Protein AF-A0A6A5APB6-F1 (afdb_monomer)

Solvent-accessible surface area (backbone atoms only — not comparable to full-atom values): 7890 Å² total; per-residue (Å²): 141,83,91,67,87,87,77,88,52,68,74,60,50,56,53,47,64,52,61,77,44,39,96,76,46,96,60,64,80,62,58,45,71,46,80,94,46,39,70,61,41,51,62,50,39,51,52,45,40,62,30,44,61,44,12,52,51,49,19,40,66,40,90,45,70,69,55,20,53,55,27,42,54,47,25,52,55,46,51,54,49,50,31,61,65,26,61,97,41,93,30,91,56,76,93,45,78,36,52,49,46,56,62,48,44,67,44,59,79,39,28,65,89,38,37,24,68,76,24,61,46,63,92,64,46,49,90,78,72,27,72,52,58,57,73,102

Sequence (136 aa):
KTHTIVNNESSEIIRMLNAQFNALATHPTLDLAPAALLSDIDAINEWIYHDINNGVYKAGFATKQDAYEKNVVALFAALDRVEAHLDGRVWLVQDQLTEADIRLFTTIVRFDPVYHGHFKCNLKTISSDYPNVRTK

InterPro domains:
  IPR010987 Glutathione S-transferase, C-terminal-like [PS50405] (34-136)
  IPR016639 Glutathione S-transferase Omega/GSH [PTHR32419] (1-133)
  IPR036282 Glutathione S-transferase, C-terminal domain superfamily [SSF47616] (27-134)
  IPR047047 Glutathione S-transferases Omega-like, C-terminal [cd03190] (34-132)

Mean predicted aligned error: 2.65 Å

Secondary structure (DSSP, 8-state):
---------HHHHHHHHHHTTGGG-S-TT--SS-GGGHHHHHHHHHHIIIIIITHHHHHHT--SHHHHHHHHHHHHHHHHHHHHHTTT-SSSSTTS--HHHHHHHHHHHHIIIIIHHHT---SS-HHHH-HHHHT-

Radius of gyration: 16.74 Å; Cα contacts (8 Å, |Δi|>4): 141; chains: 1; bounding box: 40×39×41 Å

pLDDT: mean 97.21, std 4.19, range [60.47, 98.81]

Organism: Aphanomyces astaci (NCBI:txid112090)

Nearest PDB structures (foldseek):
  6gcb-assembly1_B  TM=9.849E-01  e=3.868E-12  Trametes versicolor
  6gcc-assembly1_B  TM=9.845E-01  e=6.535E-12  Trametes versicolor
  3ppu-assembly1_A  TM=9.849E-01  e=1.435E-11  Phanerodontia chrysosporium
  3ppu-assembly1_B  TM=9.872E-01  e=1.594E-11  Phanerodontia chrysosporium
  4uss-assembly1_A-2  TM=9.930E-01  e=2.991E-11  Populus trichocarpa

Structure (mmCIF, N/CA/C/O backbone):
data_AF-A0A6A5APB6-F1
#
_entry.id   AF-A0A6A5APB6-F1
#
loop_
_atom_site.group_PDB
_atom_site.id
_atom_site.type_symbol
_atom_site.label_atom_id
_atom_site.label_alt_id
_atom_site.label_comp_id
_atom_site.label_asym_id
_atom_site.label_entity_id
_atom_site.label_seq_id
_atom_site.pdbx_PDB_ins_code
_atom_site.Cartn_x
_atom_site.Cartn_y
_atom_site.Cartn_z
_atom_site.occupancy
_atom_site.B_iso_or_equiv
_atom_site.auth_seq_id
_atom_site.auth_comp_id
_atom_site.auth_asym_id
_atom_site.auth_atom_id
_atom_site.pdbx_PDB_model_num
ATOM 1 N N . LYS A 1 1 ? 18.684 18.492 -20.986 1.00 80.94 1 LYS A N 1
ATOM 2 C CA . LYS A 1 1 ? 18.395 18.512 -22.446 1.00 80.94 1 LYS A CA 1
ATOM 3 C C . LYS A 1 1 ? 17.052 19.161 -22.815 1.00 80.94 1 LYS A C 1
ATOM 5 O O . LYS A 1 1 ? 17.064 19.881 -23.792 1.00 80.94 1 LYS A O 1
ATOM 10 N N . THR A 1 2 ? 15.945 19.026 -22.079 1.00 96.56 2 THR A N 1
ATOM 11 C CA . THR A 1 2 ? 14.749 19.901 -22.259 1.00 96.56 2 THR A CA 1
ATOM 12 C C . THR A 1 2 ? 14.319 20.623 -20.979 1.00 96.56 2 THR A C 1
ATOM 14 O O . THR A 1 2 ? 13.559 21.575 -21.055 1.00 96.56 2 THR A O 1
ATOM 17 N N . HIS A 1 3 ? 14.842 20.214 -19.813 1.00 95.31 3 HIS A N 1
ATOM 18 C CA . HIS A 1 3 ? 14.505 20.782 -18.495 1.00 95.31 3 HIS A CA 1
ATOM 19 C C . HIS A 1 3 ? 13.003 20.739 -18.169 1.00 95.31 3 HIS A C 1
ATOM 21 O O . HIS A 1 3 ? 12.487 21.590 -17.454 1.00 95.31 3 HIS A O 1
ATOM 27 N N . THR A 1 4 ? 12.311 19.724 -18.680 1.00 97.94 4 THR A N 1
ATOM 28 C CA . THR A 1 4 ? 10.883 19.495 -18.459 1.00 97.94 4 THR A CA 1
ATOM 29 C C . THR A 1 4 ? 10.662 18.286 -17.558 1.00 97.94 4 THR A C 1
ATOM 31 O O . THR A 1 4 ? 11.443 17.332 -17.587 1.00 97.94 4 THR A O 1
ATOM 34 N N . ILE A 1 5 ? 9.572 18.308 -16.791 1.00 97.69 5 ILE A N 1
ATOM 35 C CA . ILE A 1 5 ? 9.078 17.131 -16.070 1.00 97.69 5 ILE A CA 1
ATOM 36 C C . ILE A 1 5 ? 8.542 16.149 -17.114 1.00 97.69 5 ILE A C 1
ATOM 38 O O . ILE A 1 5 ? 7.699 16.516 -17.927 1.00 97.69 5 ILE A O 1
ATOM 42 N N . VAL A 1 6 ? 9.068 14.924 -17.116 1.00 97.44 6 VAL A N 1
ATOM 43 C CA . VAL A 1 6 ? 8.591 13.849 -18.003 1.00 97.44 6 VAL A CA 1
ATOM 44 C C . VAL A 1 6 ? 7.391 13.147 -17.378 1.00 97.44 6 VAL A C 1
ATOM 46 O O . VAL A 1 6 ? 6.401 12.905 -18.055 1.00 97.44 6 VAL A O 1
ATOM 49 N N . ASN A 1 7 ? 7.486 12.834 -16.085 1.00 98.00 7 ASN A N 1
ATOM 50 C CA . ASN A 1 7 ? 6.448 12.159 -15.323 1.00 98.00 7 ASN A CA 1
ATOM 51 C C . ASN A 1 7 ? 6.593 12.531 -13.835 1.00 98.00 7 ASN A C 1
ATOM 53 O O . ASN A 1 7 ? 7.716 12.712 -13.356 1.00 98.00 7 ASN A O 1
ATOM 57 N N . ASN A 1 8 ? 5.479 12.684 -13.125 1.00 97.94 8 ASN A N 1
ATOM 58 C CA . ASN A 1 8 ? 5.419 12.924 -11.679 1.00 97.94 8 ASN A CA 1
ATOM 59 C C . ASN A 1 8 ? 4.421 11.995 -10.961 1.00 97.94 8 ASN A C 1
ATOM 61 O O . ASN A 1 8 ? 4.141 12.205 -9.782 1.00 97.94 8 ASN A O 1
ATOM 65 N N . GLU A 1 9 ? 3.909 10.980 -11.654 1.00 98.12 9 GLU A N 1
ATOM 66 C CA . GLU A 1 9 ? 3.033 9.949 -11.119 1.00 98.12 9 GLU A CA 1
ATOM 67 C C . GLU A 1 9 ? 3.870 8.744 -10.679 1.00 98.12 9 GLU A C 1
ATOM 69 O O . GLU A 1 9 ? 4.455 8.011 -11.478 1.00 98.12 9 GLU A O 1
ATOM 74 N N . SER A 1 10 ? 3.945 8.544 -9.365 1.00 97.81 10 SER A N 1
ATOM 75 C CA . SER A 1 10 ? 4.774 7.505 -8.751 1.00 97.81 10 SER A CA 1
ATOM 76 C C . SER A 1 10 ? 4.499 6.095 -9.287 1.00 97.81 10 SER A C 1
ATOM 78 O O . SER A 1 10 ? 5.446 5.336 -9.487 1.00 97.81 10 SER A O 1
ATOM 80 N N . SER A 1 11 ? 3.234 5.757 -9.558 1.00 97.06 11 SER A N 1
ATOM 81 C CA . SER A 1 11 ? 2.829 4.429 -10.035 1.00 97.06 11 SER A CA 1
ATOM 82 C C . SER A 1 11 ? 3.300 4.141 -11.464 1.00 97.06 11 SER A C 1
ATOM 84 O O . SER A 1 11 ? 3.736 3.032 -11.767 1.00 97.06 11 SER A O 1
ATOM 86 N N . GLU A 1 12 ? 3.309 5.152 -12.329 1.00 98.00 12 GLU A N 1
ATOM 87 C CA . GLU A 1 12 ? 3.849 5.045 -13.685 1.00 98.00 12 GLU A CA 1
ATOM 88 C C . GLU A 1 12 ? 5.381 4.998 -13.666 1.00 98.00 12 GLU A C 1
ATOM 90 O O . GLU A 1 12 ? 5.994 4.185 -14.362 1.00 98.00 12 GLU A O 1
ATOM 95 N N . ILE A 1 13 ? 6.015 5.818 -12.820 1.00 98.56 13 ILE A N 1
ATOM 96 C CA . ILE A 1 13 ? 7.477 5.881 -12.704 1.00 98.56 13 ILE A CA 1
ATOM 97 C C . ILE A 1 13 ? 8.060 4.524 -12.290 1.00 98.56 13 ILE A C 1
ATOM 99 O O . ILE A 1 13 ? 9.027 4.074 -12.908 1.00 98.56 13 ILE A O 1
ATOM 103 N N . ILE A 1 14 ? 7.488 3.841 -11.290 1.00 97.75 14 ILE A N 1
ATOM 104 C CA . ILE A 1 14 ? 8.009 2.529 -10.861 1.00 97.75 14 ILE A CA 1
ATOM 105 C C . ILE A 1 14 ? 7.874 1.467 -11.963 1.00 97.75 14 ILE A C 1
ATOM 107 O O . ILE A 1 14 ? 8.788 0.664 -12.142 1.00 97.75 14 ILE A O 1
ATOM 111 N N . ARG A 1 15 ? 6.808 1.517 -12.775 1.00 97.81 15 ARG A N 1
ATOM 112 C CA . ARG A 1 15 ? 6.610 0.624 -13.930 1.00 97.81 15 ARG A CA 1
ATOM 113 C C . ARG A 1 15 ? 7.603 0.912 -15.055 1.00 97.81 15 ARG A C 1
ATOM 115 O O . ARG A 1 15 ? 8.135 -0.018 -15.662 1.00 97.81 15 ARG A O 1
ATOM 122 N N . MET A 1 16 ? 7.901 2.187 -15.313 1.00 97.94 16 MET A N 1
ATOM 123 C CA . MET A 1 16 ? 8.944 2.579 -16.267 1.00 97.94 16 MET A CA 1
ATOM 124 C C . MET A 1 16 ? 10.319 2.067 -15.826 1.00 97.94 16 MET A C 1
ATOM 126 O O . MET A 1 16 ? 11.046 1.496 -16.639 1.00 97.94 16 MET A O 1
ATOM 130 N N . LEU A 1 17 ? 10.663 2.234 -14.546 1.00 97.19 17 LEU A N 1
ATOM 131 C CA . LEU A 1 17 ? 11.931 1.758 -13.987 1.00 97.19 17 LEU A CA 1
ATOM 132 C C . LEU A 1 17 ? 12.049 0.229 -14.024 1.00 97.19 17 LEU A C 1
ATOM 134 O O . LEU A 1 17 ? 13.135 -0.271 -14.299 1.00 97.19 17 LEU A O 1
ATOM 138 N N . ASN A 1 18 ? 10.946 -0.494 -13.809 1.00 97.00 18 ASN A N 1
ATOM 139 C CA . ASN A 1 18 ? 10.913 -1.958 -13.817 1.00 97.00 18 ASN A CA 1
ATOM 140 C C . ASN A 1 18 ? 11.230 -2.584 -15.188 1.00 97.00 18 ASN A C 1
ATOM 142 O O . ASN A 1 18 ? 11.800 -3.665 -15.245 1.00 97.00 18 ASN A O 1
ATOM 146 N N . ALA A 1 19 ? 10.840 -1.936 -16.294 1.00 95.62 19 ALA A N 1
ATOM 147 C CA . ALA A 1 19 ? 10.880 -2.574 -17.616 1.00 95.62 19 ALA A CA 1
ATOM 148 C C . ALA A 1 19 ? 11.744 -1.849 -18.659 1.00 95.62 19 ALA A C 1
ATOM 150 O O . ALA A 1 19 ? 12.332 -2.488 -19.530 1.00 95.62 19 ALA A O 1
ATOM 151 N N . GLN A 1 20 ? 11.819 -0.515 -18.620 1.00 97.19 20 GLN A N 1
ATOM 152 C CA . GLN A 1 20 ? 12.340 0.265 -19.754 1.00 97.19 20 GLN A CA 1
ATOM 153 C C . GLN A 1 20 ? 13.870 0.400 -19.760 1.00 97.19 20 GLN A C 1
ATOM 155 O O . GLN A 1 20 ? 14.445 0.841 -20.753 1.00 97.19 20 GLN A O 1
ATOM 160 N N . PHE A 1 21 ? 14.542 0.009 -18.673 1.00 96.75 21 PHE A N 1
ATOM 161 C CA . PHE A 1 21 ? 15.986 0.195 -18.493 1.00 96.75 21 PHE A CA 1
ATOM 162 C C . PHE A 1 21 ? 16.759 -1.117 -18.290 1.00 96.75 21 PHE A C 1
ATOM 164 O O . PHE A 1 21 ? 17.939 -1.077 -17.945 1.00 96.75 21 PHE A O 1
ATOM 171 N N . ASN A 1 22 ? 16.149 -2.279 -18.558 1.00 96.75 22 ASN A N 1
ATOM 172 C CA . ASN A 1 22 ? 16.762 -3.590 -18.291 1.00 96.75 22 ASN A CA 1
ATOM 173 C C . ASN A 1 22 ? 18.102 -3.790 -19.015 1.00 96.75 22 ASN A C 1
ATOM 175 O O . ASN A 1 22 ? 19.025 -4.364 -18.451 1.00 96.75 22 ASN A O 1
ATOM 179 N N . ALA A 1 23 ? 18.277 -3.231 -20.216 1.00 97.44 23 ALA A N 1
ATOM 180 C CA . ALA A 1 23 ? 19.554 -3.291 -20.938 1.00 97.44 23 ALA A CA 1
ATOM 181 C C . ALA A 1 23 ? 20.728 -2.593 -20.212 1.00 97.44 23 ALA A C 1
ATOM 183 O O . ALA A 1 23 ? 21.882 -2.816 -20.566 1.00 97.44 23 ALA A O 1
ATOM 184 N N . LEU A 1 24 ? 20.439 -1.737 -19.226 1.00 97.31 24 LEU A N 1
ATOM 185 C CA . LEU A 1 24 ? 21.418 -0.963 -18.456 1.00 97.31 24 LEU A CA 1
ATOM 186 C C . LEU A 1 24 ? 21.481 -1.376 -16.976 1.00 97.31 24 LEU A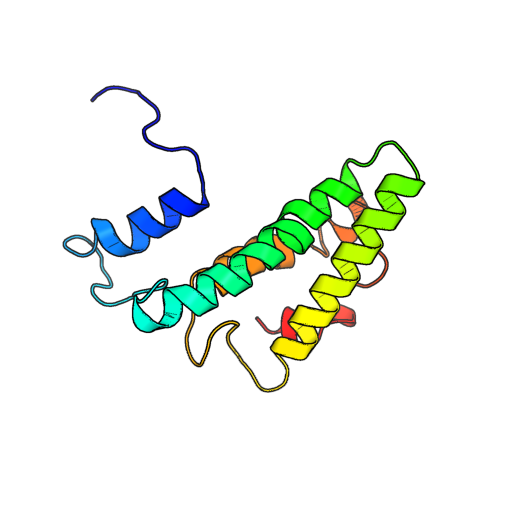 C 1
ATOM 188 O O . LEU A 1 24 ? 22.326 -0.870 -16.240 1.00 97.31 24 LEU A O 1
ATOM 192 N N . ALA A 1 25 ? 20.574 -2.240 -16.517 1.00 96.38 25 ALA A N 1
ATOM 193 C CA . ALA A 1 25 ? 20.430 -2.573 -15.107 1.00 96.38 25 ALA A CA 1
ATOM 194 C C . ALA A 1 25 ? 21.484 -3.591 -14.641 1.00 96.38 25 ALA A C 1
ATOM 196 O O . ALA A 1 25 ? 21.877 -4.484 -15.386 1.00 96.38 25 ALA A O 1
ATOM 197 N N . THR A 1 26 ? 21.881 -3.517 -13.365 1.00 96.94 26 THR A N 1
ATOM 198 C CA . THR A 1 26 ? 22.713 -4.550 -12.712 1.00 96.94 26 THR A CA 1
ATOM 199 C C . THR A 1 26 ? 21.951 -5.864 -12.521 1.00 96.94 26 THR A C 1
ATOM 201 O O . THR A 1 26 ? 22.560 -6.931 -12.481 1.00 96.94 26 THR A O 1
ATOM 204 N N . HIS A 1 27 ? 20.614 -5.802 -12.448 1.00 95.94 27 HIS A N 1
ATOM 205 C CA . HIS A 1 27 ? 19.746 -6.973 -12.311 1.00 95.94 27 HIS A CA 1
ATOM 206 C C . HIS A 1 27 ? 18.735 -7.109 -13.470 1.00 95.94 27 HIS A C 1
ATOM 208 O O . HIS A 1 27 ? 17.554 -6.843 -13.266 1.00 95.94 27 HIS A O 1
ATOM 214 N N . PRO A 1 28 ? 19.183 -7.595 -14.653 1.00 95.12 28 PRO A N 1
ATOM 215 C CA . PRO A 1 28 ? 18.421 -7.929 -15.853 1.00 95.12 28 PRO A CA 1
ATOM 216 C C . PRO A 1 28 ? 16.965 -8.310 -15.748 1.00 95.12 28 PRO A C 1
ATOM 218 O O . PRO A 1 28 ? 16.099 -7.959 -16.543 1.00 95.12 28 PRO A O 1
ATOM 221 N N . THR A 1 29 ? 16.837 -9.254 -14.831 1.00 95.50 29 THR A N 1
ATOM 222 C CA . THR A 1 29 ? 15.819 -10.284 -14.772 1.00 95.50 29 THR A CA 1
ATOM 223 C C . THR A 1 29 ? 14.920 -10.086 -13.565 1.00 95.50 29 THR A C 1
ATOM 225 O O . THR A 1 29 ? 14.031 -10.902 -13.348 1.00 95.50 29 THR A O 1
ATOM 228 N N . LEU A 1 30 ? 15.183 -9.062 -12.744 1.00 96.38 30 LEU A N 1
ATOM 229 C CA . LEU A 1 30 ? 14.275 -8.674 -11.680 1.00 96.38 30 LEU A CA 1
ATOM 230 C C . LEU A 1 30 ? 13.053 -8.029 -12.329 1.00 96.38 30 LEU A C 1
ATOM 232 O O . LEU A 1 30 ? 13.181 -7.014 -13.006 1.00 96.38 30 LEU A O 1
ATOM 236 N N . ASP A 1 31 ? 11.888 -8.622 -12.102 1.00 97.38 31 ASP A N 1
ATOM 237 C CA . ASP A 1 31 ? 10.614 -8.105 -12.578 1.00 97.38 31 ASP A CA 1
ATOM 238 C C . ASP A 1 31 ? 9.631 -8.064 -11.407 1.00 97.38 31 ASP A C 1
ATOM 240 O O . ASP A 1 31 ? 9.196 -9.094 -10.896 1.00 97.38 31 ASP A O 1
ATOM 244 N N . LEU A 1 32 ? 9.319 -6.853 -10.958 1.00 98.12 32 LEU A N 1
ATOM 245 C CA . LEU A 1 32 ? 8.410 -6.570 -9.848 1.00 98.12 32 LEU A CA 1
ATOM 246 C C . LEU A 1 32 ? 6.951 -6.451 -10.314 1.00 98.12 32 LEU A C 1
ATOM 248 O O . LEU A 1 32 ? 6.056 -6.282 -9.484 1.00 98.12 32 LEU A O 1
ATOM 252 N N . ALA A 1 33 ? 6.708 -6.517 -11.624 1.00 97.94 33 ALA A N 1
ATOM 253 C CA . ALA A 1 33 ? 5.389 -6.423 -12.232 1.00 97.94 33 ALA A CA 1
ATOM 254 C C . ALA A 1 33 ? 5.247 -7.398 -13.425 1.00 97.94 33 ALA A C 1
ATOM 256 O O . ALA A 1 33 ? 4.909 -6.972 -14.536 1.00 97.94 33 ALA A O 1
ATOM 257 N N . PRO A 1 34 ? 5.487 -8.710 -13.220 1.00 97.50 34 PRO A N 1
ATOM 258 C CA . PRO A 1 34 ? 5.476 -9.677 -14.307 1.00 97.50 34 PRO A CA 1
ATOM 259 C C . PRO A 1 34 ? 4.071 -9.854 -14.869 1.00 97.50 34 PRO A C 1
ATOM 261 O O . PRO A 1 34 ? 3.093 -9.937 -14.124 1.00 97.50 34 PRO A O 1
ATOM 264 N N . ALA A 1 35 ? 3.978 -9.988 -16.195 1.00 97.12 35 ALA A N 1
ATOM 265 C CA . ALA A 1 35 ? 2.713 -10.030 -16.934 1.00 97.12 35 ALA A CA 1
ATOM 266 C C . ALA A 1 35 ? 1.689 -11.031 -16.365 1.00 97.12 35 ALA A C 1
ATOM 268 O O . ALA A 1 35 ? 0.499 -10.730 -16.312 1.00 97.12 35 ALA A O 1
ATOM 269 N N . ALA A 1 36 ? 2.152 -12.197 -15.904 1.00 97.75 36 ALA A N 1
ATOM 270 C CA . ALA A 1 36 ? 1.300 -13.241 -15.336 1.00 97.75 36 ALA A CA 1
ATOM 271 C C . ALA A 1 36 ? 0.633 -12.848 -14.005 1.00 97.75 36 ALA A C 1
ATOM 273 O O . ALA A 1 36 ? -0.405 -13.407 -13.671 1.00 97.75 36 ALA A O 1
ATOM 274 N N . LEU A 1 37 ? 1.212 -11.903 -13.256 1.00 98.25 37 LEU A N 1
ATOM 275 C CA . LEU A 1 37 ? 0.70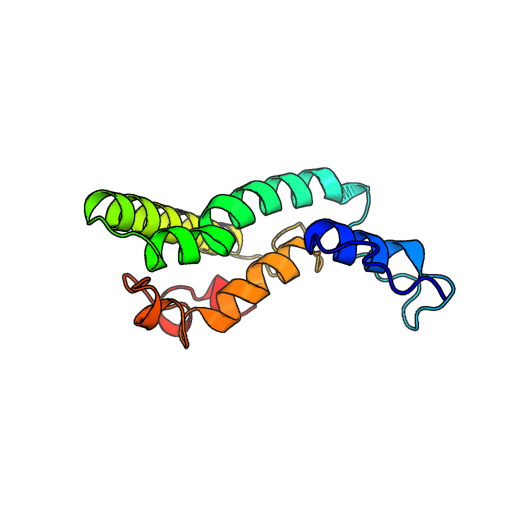6 -11.461 -11.954 1.00 98.25 37 LEU A CA 1
ATOM 276 C C . LEU A 1 37 ? 0.062 -10.075 -11.997 1.00 98.25 37 LEU A C 1
ATOM 278 O O . LEU A 1 37 ? -0.484 -9.640 -10.988 1.00 98.25 37 LEU A O 1
ATOM 282 N N . LEU A 1 38 ? 0.106 -9.376 -13.138 1.00 97.81 38 LEU A N 1
ATOM 283 C CA . LEU A 1 38 ? -0.362 -7.991 -13.226 1.00 97.81 38 LEU A CA 1
ATOM 284 C C . LEU A 1 38 ? -1.808 -7.816 -12.778 1.00 97.81 38 LEU A C 1
ATOM 286 O O . LEU A 1 38 ? -2.091 -6.887 -12.035 1.00 97.81 38 LEU A O 1
ATOM 290 N N . SER A 1 39 ? -2.701 -8.733 -13.152 1.00 98.38 39 SER A N 1
ATOM 291 C CA . SER A 1 39 ? -4.102 -8.663 -12.726 1.00 98.38 39 SER A CA 1
ATOM 292 C C . SER A 1 39 ? -4.249 -8.710 -11.200 1.00 98.38 39 SER A C 1
ATOM 294 O O . SER A 1 39 ? -5.047 -7.962 -10.639 1.00 98.38 39 SER A O 1
ATOM 296 N N . ASP A 1 40 ? -3.482 -9.568 -10.524 1.00 98.19 40 ASP A N 1
ATOM 297 C CA . ASP A 1 40 ? -3.536 -9.713 -9.065 1.00 98.19 40 ASP A CA 1
ATOM 298 C C . ASP A 1 40 ? -2.866 -8.522 -8.365 1.00 98.19 40 ASP A C 1
ATOM 300 O O . ASP A 1 40 ? -3.389 -8.002 -7.377 1.00 98.19 40 ASP A O 1
ATOM 304 N N . ILE A 1 41 ? -1.736 -8.055 -8.912 1.00 98.62 41 ILE A N 1
ATOM 305 C CA . ILE A 1 41 ? -1.020 -6.858 -8.456 1.00 98.62 41 ILE A CA 1
ATOM 306 C C . ILE A 1 41 ? -1.935 -5.637 -8.540 1.00 98.62 41 ILE A C 1
ATOM 308 O O . ILE A 1 41 ? -2.072 -4.910 -7.559 1.00 98.62 41 ILE A O 1
ATOM 312 N N . ASP A 1 42 ? -2.576 -5.417 -9.685 1.00 98.38 42 ASP A N 1
ATOM 313 C CA . ASP A 1 42 ? -3.423 -4.251 -9.927 1.00 98.38 42 ASP A CA 1
ATOM 314 C C . ASP A 1 42 ? -4.674 -4.298 -9.036 1.00 98.38 42 ASP A C 1
ATOM 316 O O . ASP A 1 42 ? -5.020 -3.298 -8.404 1.00 98.38 42 ASP A O 1
ATOM 320 N N . ALA A 1 43 ? -5.289 -5.477 -8.878 1.00 98.31 43 ALA A N 1
ATOM 321 C CA . ALA A 1 43 ? -6.417 -5.666 -7.969 1.00 98.31 43 ALA A CA 1
ATOM 322 C C . ALA A 1 43 ? -6.052 -5.380 -6.503 1.00 98.31 43 ALA A C 1
ATOM 324 O O . ALA A 1 43 ? -6.863 -4.810 -5.772 1.00 98.31 43 ALA A O 1
ATOM 325 N N . ILE A 1 44 ? -4.850 -5.762 -6.056 1.00 98.06 44 ILE A N 1
ATOM 326 C CA . ILE A 1 44 ? -4.375 -5.469 -4.699 1.00 98.06 44 ILE A CA 1
ATOM 327 C C . ILE A 1 44 ? -4.013 -3.992 -4.528 1.00 98.06 44 ILE A C 1
ATOM 329 O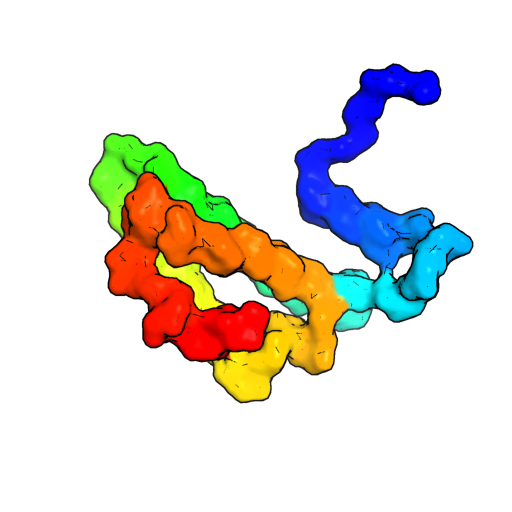 O . ILE A 1 44 ? -4.409 -3.360 -3.546 1.00 98.06 44 ILE A O 1
ATOM 333 N N . ASN A 1 45 ? -3.306 -3.427 -5.500 1.00 98.56 45 ASN A N 1
ATOM 334 C CA . ASN A 1 45 ? -2.880 -2.035 -5.489 1.00 98.56 45 ASN A CA 1
ATOM 335 C C . ASN A 1 45 ? -4.047 -1.054 -5.422 1.00 98.56 45 ASN A C 1
ATOM 337 O O . ASN A 1 45 ? -3.903 -0.014 -4.782 1.00 98.56 45 ASN A O 1
ATOM 341 N N . GLU A 1 46 ? -5.178 -1.375 -6.050 1.00 98.25 46 GLU A N 1
ATOM 342 C CA . GLU A 1 46 ? -6.360 -0.514 -6.071 1.00 98.25 46 GLU A CA 1
ATOM 343 C C . GLU A 1 46 ? -6.853 -0.192 -4.652 1.00 98.25 46 GLU A C 1
ATOM 345 O O . GLU A 1 46 ? -6.932 0.972 -4.246 1.00 98.25 46 GLU A O 1
ATOM 350 N N . TRP A 1 47 ? -7.120 -1.219 -3.840 1.00 97.88 47 TRP A N 1
ATOM 351 C CA . TRP A 1 47 ? -7.620 -1.000 -2.481 1.00 97.88 47 TRP A CA 1
ATOM 352 C C . TRP A 1 47 ? -6.507 -0.612 -1.503 1.00 97.88 47 TRP A C 1
ATOM 354 O O . TRP A 1 47 ? -6.753 0.195 -0.608 1.00 97.88 47 TRP A O 1
ATOM 364 N N . ILE A 1 48 ? -5.263 -1.080 -1.688 1.00 98.31 48 ILE A N 1
ATOM 365 C CA . ILE A 1 48 ? -4.128 -0.584 -0.889 1.00 98.31 48 ILE A CA 1
ATOM 366 C C . ILE A 1 48 ? -3.953 0.922 -1.099 1.00 98.31 48 ILE A C 1
ATOM 368 O O . ILE A 1 48 ? -3.779 1.663 -0.131 1.00 98.31 48 ILE A O 1
ATOM 372 N N . TYR A 1 49 ? -4.056 1.407 -2.335 1.00 98.44 49 TYR A N 1
ATOM 373 C CA . TYR A 1 49 ? -3.963 2.833 -2.611 1.00 98.44 49 TYR A CA 1
ATOM 374 C C . TYR A 1 49 ? -5.105 3.606 -1.948 1.00 98.44 49 TYR A C 1
ATOM 376 O O . TYR A 1 49 ? -4.862 4.559 -1.202 1.00 98.44 49 TYR A O 1
ATOM 384 N N . HIS A 1 50 ? -6.351 3.201 -2.200 1.00 98.38 50 HIS A N 1
ATOM 385 C CA . HIS A 1 50 ? -7.513 3.958 -1.750 1.00 98.38 50 HIS A CA 1
ATOM 386 C C . HIS A 1 50 ? -7.716 3.938 -0.235 1.00 98.38 50 HIS A C 1
ATOM 388 O O . HIS A 1 50 ? -8.050 4.992 0.328 1.00 98.38 50 HIS A O 1
ATOM 394 N N . ASP A 1 51 ? -7.492 2.790 0.402 1.00 98.56 51 ASP A N 1
ATOM 395 C CA . ASP A 1 51 ? -7.868 2.557 1.795 1.00 98.56 51 ASP A CA 1
ATOM 396 C C . ASP A 1 51 ? -6.676 2.623 2.755 1.00 98.56 51 ASP A C 1
ATOM 398 O O . ASP A 1 51 ? -6.874 2.893 3.936 1.00 98.56 51 ASP A O 1
ATOM 402 N N . ILE A 1 52 ? -5.436 2.468 2.267 1.00 98.75 52 ILE A N 1
ATOM 403 C CA . ILE A 1 52 ? -4.224 2.519 3.103 1.00 98.75 52 ILE A CA 1
ATOM 404 C C . ILE A 1 52 ? -3.336 3.704 2.721 1.00 98.75 52 ILE A C 1
ATOM 406 O O . ILE A 1 52 ? -3.208 4.641 3.513 1.00 98.75 52 ILE A O 1
ATOM 410 N N . ASN A 1 53 ? -2.754 3.713 1.514 1.00 98.62 53 ASN A N 1
ATOM 411 C CA . ASN A 1 53 ? -1.772 4.732 1.130 1.00 98.62 53 ASN A CA 1
ATOM 412 C C . ASN A 1 53 ? -2.368 6.139 1.184 1.00 98.62 53 ASN A C 1
ATOM 414 O O . ASN A 1 53 ? -1.771 7.039 1.766 1.00 98.62 53 ASN A O 1
ATOM 418 N N . ASN A 1 54 ? -3.558 6.322 0.611 1.00 98.56 54 ASN A N 1
ATOM 419 C CA . ASN A 1 54 ? -4.314 7.565 0.706 1.00 98.56 54 ASN A CA 1
ATOM 420 C C . ASN A 1 54 ? -5.215 7.593 1.956 1.00 98.56 54 ASN A C 1
ATOM 422 O O . ASN A 1 54 ? -5.571 8.666 2.438 1.00 98.56 54 ASN A O 1
ATOM 426 N N . GLY A 1 55 ? -5.564 6.429 2.514 1.00 98.75 55 GLY A N 1
ATOM 427 C CA . GLY A 1 55 ? -6.399 6.301 3.713 1.00 98.75 55 GLY A CA 1
ATOM 428 C C . GLY A 1 55 ? -5.850 7.060 4.921 1.00 98.75 55 GLY A C 1
ATOM 429 O O . GLY A 1 55 ? -6.584 7.818 5.556 1.00 98.75 55 GLY A O 1
ATOM 430 N N . VAL A 1 56 ? -4.541 6.957 5.176 1.00 98.81 56 VAL A N 1
ATOM 431 C CA . VAL A 1 56 ? -3.888 7.703 6.268 1.00 98.81 56 VAL A CA 1
ATOM 432 C C . VAL A 1 56 ? -4.019 9.222 6.093 1.00 98.81 56 VAL A C 1
ATOM 434 O O . VAL A 1 56 ? -4.282 9.930 7.063 1.00 98.81 56 VAL A O 1
ATOM 437 N N . TYR A 1 57 ? -3.915 9.738 4.863 1.00 98.75 57 TYR A N 1
ATOM 438 C CA . TYR A 1 57 ? -4.074 11.169 4.573 1.00 98.75 57 TYR A CA 1
ATOM 439 C C . TYR A 1 57 ? -5.534 11.610 4.681 1.00 98.75 57 TYR A C 1
ATOM 441 O O . TYR A 1 57 ? -5.816 12.662 5.251 1.00 98.75 57 TYR A O 1
ATOM 449 N N . LYS A 1 58 ? -6.475 10.792 4.192 1.00 98.69 58 LYS A N 1
ATOM 450 C CA . LYS A 1 58 ? -7.917 11.038 4.340 1.00 98.69 58 LYS A CA 1
ATOM 451 C C . LYS A 1 58 ? -8.325 11.143 5.814 1.00 98.69 58 LYS A C 1
ATOM 453 O O . LYS A 1 58 ? -9.159 11.982 6.146 1.00 98.69 58 LYS A O 1
ATOM 458 N N . ALA A 1 59 ? -7.745 10.320 6.690 1.00 98.69 59 ALA A N 1
ATOM 459 C CA . ALA A 1 59 ? -7.951 10.420 8.133 1.00 98.69 59 ALA A CA 1
ATOM 460 C C . ALA A 1 59 ? -7.249 11.658 8.719 1.00 98.69 59 ALA A C 1
ATOM 462 O O . ALA A 1 59 ? -7.888 12.480 9.374 1.00 98.69 59 ALA A O 1
ATOM 463 N N . GLY A 1 60 ? -5.957 11.841 8.433 1.00 98.44 60 GLY A N 1
ATOM 464 C CA . GLY A 1 60 ? -5.140 12.904 9.023 1.00 98.44 60 GLY A CA 1
ATOM 465 C C . GLY A 1 60 ? -5.541 14.326 8.637 1.00 98.44 60 GLY A C 1
ATOM 466 O O . GLY A 1 60 ? -5.386 15.245 9.441 1.00 98.44 60 GLY A O 1
ATOM 467 N N . PHE A 1 61 ? -6.075 14.513 7.429 1.00 98.56 61 PHE A N 1
ATOM 468 C CA . PHE A 1 61 ? -6.510 15.813 6.912 1.00 98.56 61 PHE A CA 1
ATOM 469 C C . PHE A 1 61 ? -8.014 16.062 7.042 1.00 98.56 61 PHE A C 1
ATOM 471 O O . PHE A 1 61 ? -8.497 17.113 6.617 1.00 98.56 61 PHE A O 1
ATOM 478 N N . ALA A 1 62 ? -8.770 15.133 7.630 1.00 98.44 62 ALA A N 1
ATOM 479 C CA . ALA A 1 62 ? -10.181 15.360 7.896 1.00 98.44 62 ALA A CA 1
ATOM 480 C C . ALA A 1 62 ? -10.372 16.559 8.844 1.00 98.44 62 ALA A C 1
ATOM 482 O O . ALA A 1 62 ? -9.805 16.620 9.933 1.00 98.44 62 ALA A O 1
ATOM 483 N N . THR A 1 63 ? -11.208 17.513 8.428 1.00 98.12 63 THR A N 1
ATOM 484 C CA . THR A 1 63 ? -11.546 18.719 9.208 1.00 98.12 63 THR A CA 1
ATOM 485 C C . THR A 1 63 ? -12.858 18.588 9.979 1.00 98.12 63 THR A C 1
ATOM 487 O O . THR A 1 63 ? -13.229 19.490 10.729 1.00 98.12 63 THR A O 1
ATOM 490 N N . LYS A 1 64 ? -13.569 17.469 9.798 1.00 98.62 64 LYS A N 1
ATOM 491 C CA . LYS A 1 64 ? -14.814 17.131 10.490 1.00 98.62 64 LYS A CA 1
ATOM 492 C C . LYS A 1 64 ? -14.703 15.751 11.130 1.00 98.62 64 LYS A C 1
ATOM 494 O O . LYS A 1 64 ? -14.061 14.861 10.572 1.00 98.62 64 LYS A O 1
ATOM 499 N N . GLN A 1 65 ? -15.353 15.592 12.280 1.00 98.62 65 GLN A N 1
ATOM 500 C CA . GLN A 1 65 ? -15.295 14.373 13.087 1.00 98.62 65 GLN A CA 1
ATOM 501 C C . GLN A 1 65 ? -15.842 13.149 12.340 1.00 98.62 65 GLN A C 1
ATOM 503 O O . GLN A 1 65 ? -15.194 12.111 12.308 1.00 98.62 65 GLN A O 1
ATOM 508 N N . ASP A 1 66 ? -16.991 13.293 11.684 1.00 98.50 66 ASP A N 1
ATOM 509 C CA . ASP A 1 66 ? -17.642 12.236 10.904 1.00 98.50 66 ASP A CA 1
ATOM 510 C C . ASP A 1 66 ? -16.771 11.747 9.735 1.00 98.50 66 ASP A C 1
ATOM 512 O O . ASP A 1 66 ? -16.657 10.547 9.482 1.00 98.50 66 ASP A O 1
ATOM 516 N N . ALA A 1 67 ? -16.105 12.674 9.042 1.00 98.50 67 ALA A N 1
ATOM 517 C CA . ALA A 1 67 ? -15.165 12.352 7.976 1.00 98.50 67 ALA A CA 1
ATOM 518 C C . ALA A 1 67 ? -13.928 11.615 8.513 1.00 98.50 67 ALA A C 1
ATOM 520 O O . ALA A 1 67 ? -13.503 10.628 7.913 1.00 98.50 67 ALA A O 1
ATOM 521 N N . TYR A 1 68 ? -13.371 12.068 9.641 1.00 98.81 68 TYR A N 1
ATOM 522 C CA . TYR A 1 68 ? -12.255 11.392 10.306 1.00 98.81 68 TYR A CA 1
ATOM 523 C C . TYR A 1 68 ? -12.635 9.961 10.699 1.00 98.81 68 TYR A C 1
ATOM 525 O O . TYR A 1 68 ? -11.956 9.026 10.281 1.00 98.81 68 TYR A O 1
ATOM 533 N N . GLU A 1 69 ? -13.739 9.785 11.430 1.00 98.75 69 GLU A N 1
ATOM 534 C CA . GLU A 1 69 ? -14.197 8.481 11.923 1.00 98.75 69 GLU A CA 1
ATOM 535 C C . GLU A 1 69 ? -14.438 7.500 10.777 1.00 98.75 69 GLU A C 1
ATOM 537 O O . GLU A 1 69 ? -13.954 6.370 10.810 1.00 98.75 69 GLU A O 1
ATOM 542 N N . LYS A 1 70 ? -15.103 7.953 9.709 1.00 98.56 70 LYS A N 1
ATOM 543 C CA . LYS A 1 70 ? -15.307 7.139 8.509 1.00 98.56 70 LYS A CA 1
ATOM 544 C C . LYS A 1 70 ? -13.982 6.666 7.903 1.00 98.56 70 LYS A C 1
ATOM 546 O O . LYS A 1 70 ? -13.852 5.494 7.555 1.00 98.56 70 LYS A O 1
ATOM 551 N N . ASN A 1 71 ? -13.016 7.571 7.745 1.00 98.69 71 ASN A N 1
ATOM 552 C CA . ASN A 1 71 ? -11.754 7.263 7.072 1.00 98.69 71 ASN A CA 1
ATOM 553 C C . ASN A 1 71 ? -10.825 6.409 7.940 1.00 98.69 71 ASN A C 1
ATOM 555 O O . ASN A 1 71 ? -10.206 5.483 7.422 1.00 98.69 71 ASN A O 1
ATOM 559 N N . VAL A 1 72 ? -10.742 6.680 9.246 1.00 98.81 72 VAL A N 1
ATOM 560 C CA . VAL A 1 72 ? -9.901 5.890 10.153 1.00 98.81 72 VAL A CA 1
ATOM 561 C C . VAL A 1 72 ? -10.462 4.475 10.312 1.00 98.81 72 VAL A C 1
ATOM 563 O O . VAL A 1 72 ? -9.701 3.518 10.234 1.00 98.81 72 VAL A O 1
ATOM 566 N N . VAL A 1 73 ? -11.785 4.299 10.413 1.00 98.69 73 VAL A N 1
ATOM 567 C CA . VAL A 1 73 ? -12.393 2.957 10.465 1.00 98.69 73 VAL A CA 1
ATOM 568 C C . VAL A 1 73 ? -12.128 2.176 9.175 1.00 98.69 73 VAL A C 1
ATOM 570 O O . VAL A 1 73 ? -11.740 1.011 9.243 1.00 98.69 73 VAL A O 1
ATOM 573 N N . ALA A 1 74 ? -12.274 2.810 8.006 1.00 98.69 74 ALA A N 1
ATOM 574 C CA . ALA A 1 74 ? -11.973 2.169 6.724 1.00 98.69 74 ALA A CA 1
ATOM 575 C C . ALA A 1 74 ? -10.492 1.760 6.606 1.00 98.69 74 ALA A C 1
ATOM 577 O O . ALA A 1 74 ? -10.198 0.646 6.177 1.00 98.69 74 ALA A O 1
ATOM 578 N N . LEU A 1 75 ? -9.571 2.622 7.052 1.00 98.81 75 LEU A N 1
ATOM 579 C CA . LEU A 1 75 ? -8.137 2.3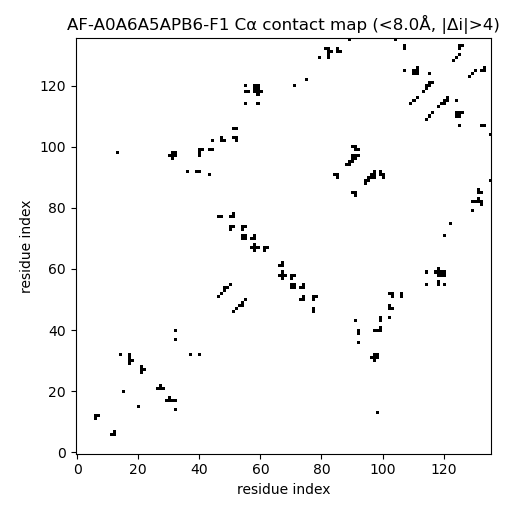29 7.095 1.00 98.81 75 LEU A CA 1
ATOM 580 C C . LEU A 1 75 ? -7.833 1.092 7.947 1.00 98.81 75 LEU A C 1
ATOM 582 O O . LEU A 1 75 ? -7.118 0.199 7.497 1.00 98.81 75 LEU A O 1
ATOM 586 N N . PHE A 1 76 ? -8.372 1.019 9.166 1.00 98.81 76 PHE A N 1
ATOM 587 C CA . PHE A 1 76 ? -8.116 -0.120 10.050 1.00 98.81 7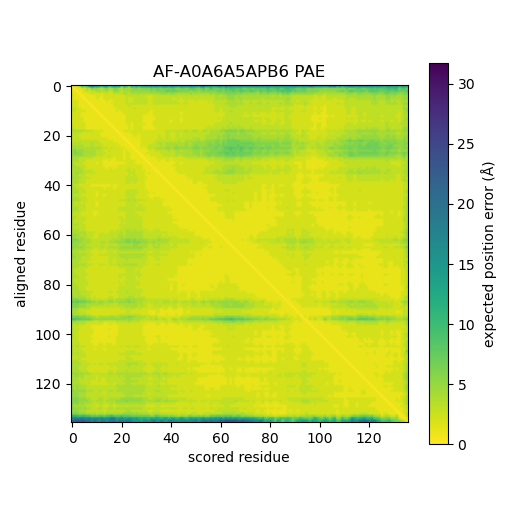6 PHE A CA 1
ATOM 588 C C . PHE A 1 76 ? -8.758 -1.412 9.526 1.00 98.81 76 PHE A C 1
ATOM 590 O O . PHE A 1 76 ? -8.120 -2.457 9.593 1.00 98.81 76 PHE A O 1
ATOM 597 N N . ALA A 1 77 ? -9.933 -1.344 8.891 1.00 98.81 77 ALA A N 1
ATOM 598 C CA . ALA A 1 77 ? -10.519 -2.500 8.208 1.00 98.81 77 ALA A CA 1
ATOM 599 C C . ALA A 1 77 ? -9.639 -3.004 7.045 1.00 98.81 77 ALA A C 1
ATOM 601 O O . ALA A 1 77 ? -9.518 -4.211 6.829 1.00 98.81 77 ALA A O 1
ATOM 602 N N . ALA A 1 78 ? -8.992 -2.098 6.305 1.00 98.75 78 ALA A N 1
ATOM 603 C CA . ALA A 1 78 ? -8.058 -2.467 5.246 1.00 98.75 78 ALA A CA 1
ATOM 604 C C . ALA A 1 78 ? -6.744 -3.051 5.794 1.00 98.75 78 ALA A C 1
ATOM 606 O O . ALA A 1 78 ? -6.233 -4.015 5.229 1.00 98.75 78 ALA A O 1
ATOM 607 N N . LEU A 1 79 ? -6.217 -2.528 6.906 1.00 98.75 79 LEU A N 1
ATOM 608 C CA . LEU A 1 79 ? -5.051 -3.107 7.585 1.00 98.75 79 LEU A CA 1
ATOM 609 C C . LEU A 1 79 ? -5.350 -4.509 8.138 1.00 98.75 79 LEU A C 1
ATOM 611 O O . LEU A 1 79 ? -4.555 -5.418 7.915 1.00 98.75 79 LEU A O 1
ATOM 615 N N . ASP A 1 80 ? -6.519 -4.716 8.756 1.00 98.75 80 ASP A N 1
ATOM 616 C CA . ASP A 1 80 ? -6.979 -6.042 9.195 1.00 98.75 80 ASP A CA 1
ATOM 617 C C . ASP A 1 80 ? -7.084 -7.017 8.001 1.00 98.75 80 ASP A C 1
ATOM 619 O O . ASP A 1 80 ? -6.717 -8.189 8.104 1.00 98.75 80 ASP A O 1
ATOM 623 N N . ARG A 1 81 ? -7.519 -6.532 6.827 1.00 98.44 81 ARG A N 1
ATOM 624 C CA . ARG A 1 81 ? -7.533 -7.326 5.588 1.00 98.44 81 ARG A CA 1
ATOM 625 C C . ARG A 1 81 ? -6.126 -7.712 5.125 1.00 98.44 81 ARG A C 1
ATOM 627 O O . ARG A 1 81 ? -5.943 -8.853 4.707 1.00 98.44 81 ARG A O 1
ATOM 634 N N . VAL A 1 82 ? -5.151 -6.799 5.168 1.00 98.31 82 VAL A N 1
ATOM 635 C CA . VAL A 1 82 ? -3.749 -7.115 4.826 1.00 98.31 82 VAL A CA 1
ATOM 636 C C . VAL A 1 82 ? -3.193 -8.160 5.788 1.00 98.31 82 VAL A C 1
ATOM 638 O O . VAL A 1 82 ? -2.595 -9.133 5.342 1.00 98.31 82 VAL A O 1
ATOM 641 N N . GLU A 1 83 ? -3.406 -7.973 7.088 1.00 98.44 83 GLU A N 1
ATOM 642 C CA . GLU A 1 83 ? -2.920 -8.876 8.133 1.00 98.44 83 GLU A CA 1
ATOM 643 C C . GLU A 1 83 ? -3.424 -10.306 7.929 1.00 98.44 83 GLU A C 1
ATOM 645 O O . GLU A 1 83 ? -2.635 -11.250 7.962 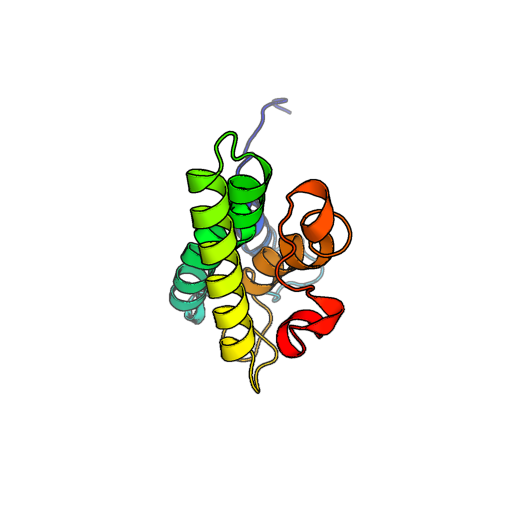1.00 98.44 83 GLU A O 1
ATOM 650 N N . ALA A 1 84 ? -4.722 -10.458 7.643 1.00 98.19 84 ALA A N 1
ATOM 651 C CA . ALA A 1 84 ? -5.319 -11.749 7.323 1.00 98.19 84 ALA A CA 1
ATOM 652 C C . ALA A 1 84 ? -4.819 -12.310 5.982 1.00 98.19 84 ALA A C 1
ATOM 654 O O . ALA A 1 84 ? -4.624 -13.514 5.844 1.00 98.19 84 ALA A O 1
ATOM 655 N N . HIS A 1 85 ? -4.597 -11.455 4.978 1.00 97.00 85 HIS A N 1
ATOM 656 C CA . HIS A 1 85 ? -4.087 -11.883 3.671 1.00 97.00 85 HIS A CA 1
ATOM 657 C C . HIS A 1 85 ? -2.639 -12.379 3.735 1.00 97.00 85 HIS A C 1
ATOM 659 O O . HIS A 1 85 ? -2.264 -13.246 2.947 1.00 97.00 85 HIS A O 1
ATOM 665 N N . LEU A 1 86 ? -1.839 -11.840 4.657 1.00 97.19 86 LEU A N 1
ATOM 666 C CA . LEU A 1 86 ? -0.459 -12.256 4.907 1.00 97.19 86 LEU A CA 1
ATOM 667 C C . LEU A 1 86 ? -0.346 -13.448 5.870 1.00 97.19 86 LEU A C 1
ATOM 669 O O . LEU A 1 86 ? 0.761 -13.922 6.113 1.00 97.19 86 LEU A O 1
ATOM 673 N N . ASP A 1 87 ? -1.456 -13.982 6.385 1.00 96.62 87 ASP A N 1
ATOM 674 C CA . ASP A 1 87 ? -1.407 -15.175 7.228 1.00 96.62 87 ASP A CA 1
ATOM 675 C C . ASP A 1 87 ? -0.875 -16.381 6.433 1.00 96.62 87 ASP A C 1
ATOM 677 O O . ASP A 1 87 ? -1.428 -16.791 5.408 1.00 96.62 87 ASP A O 1
ATOM 681 N N . GLY A 1 88 ? 0.270 -16.908 6.872 1.00 94.75 88 GLY A N 1
ATOM 682 C CA . GLY A 1 88 ? 1.009 -17.957 6.168 1.00 94.75 88 GLY A CA 1
ATOM 683 C C . GLY A 1 88 ? 1.666 -17.524 4.848 1.00 94.75 88 GLY A C 1
ATOM 684 O O . GLY A 1 88 ? 2.126 -18.393 4.104 1.00 94.75 88 GLY A O 1
ATOM 685 N N . ARG A 1 89 ? 1.731 -16.220 4.532 1.00 95.00 89 ARG A N 1
ATOM 686 C CA . ARG A 1 89 ? 2.331 -15.694 3.291 1.00 95.00 89 ARG A CA 1
ATOM 687 C C . ARG A 1 89 ? 3.390 -14.639 3.573 1.00 95.00 89 ARG A C 1
ATOM 689 O O . ARG A 1 89 ? 3.223 -13.769 4.415 1.00 95.00 89 ARG A O 1
ATOM 696 N N . VAL A 1 90 ? 4.467 -14.671 2.791 1.00 94.88 90 VAL A N 1
ATOM 697 C CA . VAL A 1 90 ? 5.531 -13.654 2.864 1.00 94.88 90 VAL A CA 1
ATOM 698 C C . VAL A 1 90 ? 5.209 -12.449 1.976 1.00 94.88 90 VAL A C 1
ATOM 700 O O . VAL A 1 90 ? 5.518 -11.311 2.326 1.00 94.88 90 VAL A O 1
ATOM 703 N N . TRP A 1 91 ? 4.557 -12.669 0.833 1.00 97.12 91 TRP A N 1
ATOM 704 C CA . TRP A 1 91 ? 4.306 -11.652 -0.190 1.00 97.12 91 TRP A CA 1
ATOM 705 C C . TRP A 1 91 ? 2.815 -11.404 -0.398 1.00 97.12 91 TRP A C 1
ATOM 707 O O . TRP A 1 91 ? 1.986 -12.282 -0.155 1.00 97.12 91 TRP A O 1
ATOM 717 N N . LEU A 1 92 ? 2.464 -10.193 -0.839 1.00 97.81 92 LEU A N 1
ATOM 718 C CA . LEU A 1 92 ? 1.074 -9.846 -1.142 1.00 97.81 92 LEU A CA 1
ATOM 719 C C . LEU A 1 92 ? 0.545 -10.605 -2.360 1.00 97.81 92 LEU A C 1
ATOM 721 O O . LEU A 1 92 ? -0.652 -10.880 -2.427 1.00 97.81 92 LEU A O 1
ATOM 725 N N . VAL A 1 93 ? 1.411 -10.953 -3.309 1.00 97.69 93 VAL A N 1
ATOM 726 C CA . VAL A 1 93 ? 1.023 -11.650 -4.536 1.00 97.69 93 VAL A CA 1
ATOM 727 C C . VAL A 1 93 ? 1.880 -12.895 -4.701 1.00 97.69 93 VAL A C 1
ATOM 729 O O . VAL A 1 93 ? 3.080 -12.801 -4.941 1.00 97.69 93 VAL A O 1
ATOM 732 N N . GLN A 1 94 ? 1.236 -14.061 -4.604 1.00 93.75 94 GLN A N 1
ATOM 733 C CA . GLN A 1 94 ? 1.873 -15.372 -4.760 1.00 93.75 94 GLN A CA 1
ATOM 734 C C . GLN A 1 94 ? 3.122 -15.519 -3.863 1.00 93.75 94 GLN A C 1
ATOM 736 O O . GLN A 1 94 ? 3.061 -15.256 -2.661 1.00 93.75 94 GLN A O 1
ATOM 741 N N . ASP A 1 95 ? 4.235 -15.980 -4.426 1.00 93.81 95 ASP A N 1
ATOM 742 C CA . ASP A 1 95 ? 5.448 -16.415 -3.742 1.00 93.81 95 ASP A CA 1
ATOM 743 C C . ASP A 1 95 ? 6.667 -15.513 -4.006 1.00 93.81 95 ASP A C 1
ATOM 745 O O . ASP A 1 95 ? 7.792 -15.888 -3.673 1.00 93.81 95 ASP A O 1
ATOM 749 N N . GLN A 1 96 ? 6.463 -14.293 -4.520 1.00 95.56 96 GLN A N 1
ATOM 750 C CA . GLN A 1 96 ? 7.559 -13.366 -4.817 1.00 95.56 96 GLN A CA 1
ATOM 751 C C . GLN A 1 96 ? 7.260 -11.900 -4.489 1.00 95.56 96 GLN A C 1
ATOM 753 O O . GLN A 1 96 ? 6.111 -11.466 -4.464 1.00 95.56 96 GLN A O 1
ATOM 758 N N . LEU A 1 97 ? 8.331 -11.125 -4.280 1.00 97.38 97 LEU A N 1
ATOM 759 C CA . LEU A 1 97 ? 8.258 -9.674 -4.132 1.00 97.38 97 LEU A CA 1
ATOM 760 C C . LEU A 1 97 ? 7.702 -9.044 -5.412 1.00 97.38 97 LEU A C 1
ATOM 762 O O . LEU A 1 97 ? 8.231 -9.263 -6.501 1.00 97.38 97 LEU A O 1
ATOM 766 N N . THR A 1 98 ? 6.693 -8.195 -5.260 1.00 98.56 98 THR A N 1
ATOM 767 C CA . THR A 1 98 ? 6.117 -7.404 -6.348 1.00 98.56 98 THR A CA 1
ATOM 768 C C . THR A 1 98 ? 6.053 -5.931 -5.967 1.00 98.56 98 THR A C 1
ATOM 770 O O . THR A 1 98 ? 6.292 -5.533 -4.824 1.00 98.56 98 THR A O 1
ATOM 773 N N . GLU A 1 99 ? 5.683 -5.079 -6.917 1.00 98.31 99 GLU A N 1
ATOM 774 C CA . GLU A 1 99 ? 5.457 -3.669 -6.620 1.00 98.31 99 GLU A CA 1
ATOM 775 C C . GLU A 1 99 ? 4.327 -3.420 -5.610 1.00 98.31 99 GLU A C 1
ATOM 777 O O . GLU A 1 99 ? 4.326 -2.371 -4.967 1.00 98.31 99 GLU A O 1
ATOM 782 N N . ALA A 1 100 ? 3.394 -4.364 -5.428 1.00 98.50 100 ALA A N 1
ATOM 783 C CA . ALA A 1 100 ? 2.341 -4.233 -4.426 1.00 98.50 100 ALA A CA 1
ATOM 784 C C . ALA A 1 100 ? 2.932 -4.158 -3.013 1.00 98.50 100 ALA A C 1
ATOM 786 O O . ALA A 1 100 ? 2.521 -3.331 -2.196 1.00 98.50 100 ALA A O 1
ATOM 787 N N . ASP A 1 101 ? 3.961 -4.964 -2.746 1.00 98.50 101 ASP A N 1
ATOM 788 C CA . ASP A 1 101 ? 4.674 -4.965 -1.471 1.00 98.50 101 ASP A CA 1
ATOM 789 C C . ASP A 1 101 ? 5.410 -3.641 -1.252 1.00 98.50 101 ASP A C 1
ATOM 791 O O . ASP A 1 101 ? 5.348 -3.065 -0.168 1.00 98.50 101 ASP A O 1
ATOM 795 N N . ILE A 1 102 ? 6.048 -3.116 -2.303 1.00 98.25 102 ILE A N 1
ATOM 796 C CA . ILE A 1 102 ? 6.759 -1.831 -2.270 1.00 98.25 102 ILE A CA 1
ATOM 797 C C . ILE A 1 102 ? 5.781 -0.690 -1.966 1.00 98.25 102 ILE A C 1
ATOM 799 O O . ILE A 1 102 ? 6.044 0.152 -1.103 1.00 98.25 102 ILE A O 1
ATOM 803 N N . ARG A 1 103 ? 4.629 -0.673 -2.643 1.00 98.56 103 ARG A N 1
ATOM 804 C CA . ARG A 1 103 ? 3.589 0.347 -2.452 1.00 98.56 103 ARG A CA 1
ATOM 805 C C . ARG A 1 103 ? 3.014 0.304 -1.041 1.00 98.56 103 ARG A C 1
ATOM 807 O O . ARG A 1 103 ? 2.868 1.358 -0.422 1.00 98.56 103 ARG A O 1
ATOM 814 N N . LEU A 1 104 ? 2.769 -0.883 -0.487 1.00 98.56 104 LEU A N 1
ATOM 815 C CA . LEU A 1 104 ? 2.336 -1.025 0.902 1.00 98.56 104 LEU A CA 1
ATOM 816 C C . LEU A 1 104 ? 3.420 -0.559 1.887 1.00 98.56 104 LEU A C 1
ATOM 818 O O . LEU A 1 104 ? 3.147 0.267 2.763 1.00 98.56 104 LEU A O 1
ATOM 822 N N . PHE A 1 105 ? 4.654 -1.046 1.720 1.00 98.19 105 PHE A N 1
ATOM 823 C CA . PHE A 1 105 ? 5.777 -0.805 2.631 1.00 98.19 105 PHE A CA 1
ATOM 824 C C . PHE A 1 105 ? 5.987 0.683 2.918 1.00 98.19 105 PHE A C 1
ATOM 826 O O . PHE A 1 105 ? 6.182 1.078 4.068 1.00 98.19 105 PHE A O 1
ATOM 833 N N . THR A 1 106 ? 5.891 1.530 1.888 1.00 97.69 106 THR A N 1
ATOM 834 C CA . THR A 1 106 ? 6.103 2.976 2.047 1.00 97.69 106 THR A CA 1
ATOM 835 C C . THR A 1 106 ? 5.148 3.630 3.052 1.00 97.69 106 THR A C 1
ATOM 837 O O . THR A 1 106 ? 5.554 4.582 3.727 1.00 97.69 106 THR A O 1
ATOM 840 N N . THR A 1 107 ? 3.924 3.118 3.205 1.00 98.56 107 THR A N 1
ATOM 841 C CA . THR A 1 107 ? 2.982 3.583 4.230 1.00 98.56 107 THR A CA 1
ATOM 842 C C . THR A 1 107 ? 3.256 2.930 5.579 1.00 98.56 107 THR A C 1
ATOM 844 O O . THR A 1 107 ? 3.309 3.633 6.587 1.00 98.56 107 THR A O 1
ATOM 847 N N . ILE A 1 108 ? 3.488 1.616 5.605 1.00 98.31 108 ILE A N 1
ATOM 848 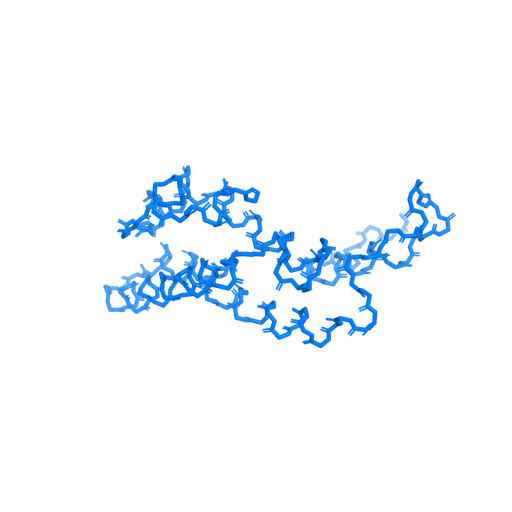C CA . ILE A 1 108 ? 3.689 0.855 6.847 1.00 98.31 108 ILE A CA 1
ATOM 849 C C . ILE A 1 108 ? 4.902 1.363 7.632 1.00 98.31 108 ILE A C 1
ATOM 851 O O . ILE A 1 108 ? 4.786 1.653 8.820 1.00 98.31 108 ILE A O 1
ATOM 855 N N . VAL A 1 109 ? 6.035 1.594 6.963 1.00 97.88 109 VAL A N 1
ATOM 856 C CA . VAL A 1 109 ? 7.266 2.082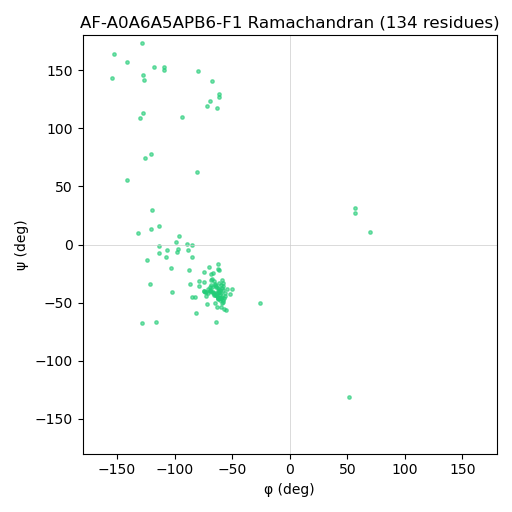 7.613 1.00 97.88 109 VAL A CA 1
ATOM 857 C C . VAL A 1 109 ? 7.108 3.474 8.249 1.00 97.88 109 VAL A C 1
ATOM 859 O O . VAL A 1 109 ? 7.862 3.853 9.142 1.00 97.88 109 VAL A O 1
ATOM 862 N N . ARG A 1 110 ? 6.114 4.255 7.807 1.00 98.62 110 ARG A N 1
ATOM 863 C CA . ARG A 1 110 ? 5.793 5.590 8.339 1.00 98.62 110 ARG A CA 1
ATOM 864 C C . ARG A 1 110 ? 4.654 5.570 9.358 1.00 98.62 110 ARG A C 1
ATOM 866 O O . ARG A 1 110 ? 4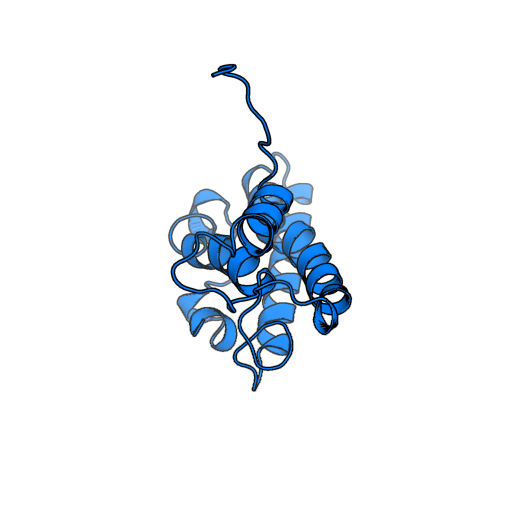.374 6.610 9.956 1.00 98.62 110 ARG A O 1
ATOM 873 N N . PHE A 1 111 ? 3.999 4.427 9.556 1.00 98.75 111 PHE A N 1
ATOM 874 C CA . PHE A 1 111 ? 2.764 4.349 10.324 1.00 98.75 111 PHE A CA 1
ATOM 875 C C . PHE A 1 111 ? 2.972 4.726 11.787 1.00 98.75 111 PHE A C 1
ATOM 877 O O . PHE A 1 111 ? 2.523 5.786 12.212 1.00 98.75 111 PHE A O 1
ATOM 884 N N . ASP A 1 112 ? 3.715 3.920 12.536 1.00 98.56 112 ASP A N 1
ATOM 885 C CA . ASP A 1 112 ? 3.979 4.160 13.955 1.00 98.56 112 ASP A CA 1
ATOM 886 C C . ASP A 1 112 ? 4.692 5.502 14.235 1.00 98.56 112 ASP A C 1
ATOM 888 O O . ASP A 1 112 ? 4.236 6.232 15.120 1.00 98.56 112 ASP A O 1
ATOM 892 N N . PRO A 1 113 ? 5.756 5.901 13.501 1.00 98.44 113 PRO A N 1
ATOM 893 C CA . PRO A 1 113 ? 6.466 7.146 13.806 1.00 98.44 113 PRO A CA 1
ATOM 894 C C . PRO A 1 113 ? 5.708 8.418 13.402 1.00 98.44 113 PRO A C 1
ATOM 896 O O . PRO A 1 113 ? 5.999 9.484 13.943 1.00 98.44 113 PRO A O 1
ATOM 899 N N . VAL A 1 114 ? 4.776 8.346 12.442 1.00 98.69 114 VAL A N 1
ATOM 900 C CA . VAL A 1 114 ? 4.092 9.533 11.903 1.00 98.69 114 VAL A CA 1
ATOM 901 C C . VAL A 1 114 ? 2.583 9.369 11.927 1.00 98.69 114 VAL A C 1
ATOM 903 O O . VAL A 1 114 ? 1.914 10.097 12.657 1.00 98.69 114 VAL A O 1
ATOM 906 N N . TYR A 1 115 ? 2.021 8.460 11.129 1.00 98.81 115 TYR A N 1
ATOM 907 C CA . TYR A 1 115 ? 0.573 8.426 10.893 1.00 98.81 115 TYR A CA 1
ATOM 908 C C . TYR A 1 115 ? -0.232 8.124 12.161 1.00 98.81 115 TYR A C 1
ATOM 910 O O . TYR A 1 115 ? -1.284 8.729 12.373 1.00 98.81 115 TYR A O 1
ATOM 918 N N . HIS A 1 116 ? 0.300 7.279 13.043 1.00 98.75 116 HIS A N 1
ATOM 919 C CA . HIS A 1 116 ? -0.310 6.948 14.322 1.00 98.75 116 HIS A CA 1
ATOM 920 C C . HIS A 1 116 ? -0.592 8.208 15.155 1.00 98.75 116 HIS A C 1
ATOM 922 O O . HIS A 1 116 ? -1.737 8.491 15.500 1.00 98.75 116 HIS A O 1
ATOM 928 N N . GLY A 1 117 ? 0.433 9.023 15.420 1.00 98.38 117 GLY A N 1
ATOM 929 C CA . GLY A 1 117 ? 0.277 10.257 16.195 1.00 98.38 117 GLY A CA 1
ATOM 930 C C . GLY A 1 117 ? -0.244 11.430 15.364 1.00 98.38 117 GLY A C 1
ATOM 931 O O . GLY A 1 117 ? -1.288 12.010 15.659 1.00 98.38 117 GLY A O 1
ATOM 932 N N . HIS A 1 118 ? 0.485 11.794 14.310 1.00 98.50 118 HIS A N 1
ATOM 933 C CA . HIS A 1 118 ? 0.257 13.023 13.551 1.00 98.50 118 HIS A CA 1
ATOM 934 C C . HIS A 1 118 ? -1.081 13.012 12.802 1.00 98.50 118 HIS A C 1
ATOM 936 O O . HIS A 1 118 ? -1.806 14.008 12.810 1.00 98.50 118 HIS A O 1
ATOM 942 N N . PHE A 1 119 ? -1.440 11.873 12.204 1.00 98.75 119 PHE A N 1
ATOM 943 C CA . PHE A 1 119 ? -2.700 11.703 11.473 1.00 98.75 119 PHE A CA 1
ATOM 944 C C . PHE A 1 119 ? -3.804 11.062 12.314 1.00 98.75 119 PHE A C 1
ATOM 946 O O . PHE A 1 119 ? -4.873 10.770 11.784 1.00 98.75 119 PHE A O 1
ATOM 953 N N . LYS A 1 120 ? -3.572 10.878 13.622 1.00 98.75 120 LYS A N 1
ATOM 954 C CA . LYS A 1 120 ? -4.533 10.268 14.552 1.00 98.75 120 LYS A CA 1
ATOM 955 C C . LYS A 1 120 ? -4.972 8.868 14.101 1.00 98.75 120 LYS A C 1
ATOM 957 O O . LYS A 1 120 ? -6.066 8.430 14.415 1.00 98.75 120 LYS A O 1
ATOM 962 N N . CYS A 1 121 ? -4.142 8.145 13.351 1.00 98.75 121 CYS A N 1
ATOM 963 C CA . CYS A 1 121 ? -4.427 6.763 12.961 1.00 98.75 121 CYS A CA 1
ATOM 964 C C . CYS A 1 121 ? -4.065 5.822 14.122 1.00 98.75 121 CYS A C 1
ATOM 966 O O . CYS A 1 121 ? -3.146 5.019 14.007 1.00 98.75 121 CYS A O 1
ATOM 968 N N . ASN A 1 122 ? -4.737 5.972 15.266 1.00 98.50 122 ASN A N 1
ATOM 969 C CA . ASN A 1 122 ? -4.284 5.460 16.563 1.00 98.50 122 ASN A CA 1
ATOM 970 C C . ASN A 1 122 ? -5.232 4.451 17.227 1.00 98.50 122 ASN A C 1
ATOM 972 O O . ASN A 1 122 ? -5.282 4.372 18.452 1.00 98.50 122 ASN A O 1
ATOM 976 N N . LEU A 1 123 ? -5.983 3.675 16.438 1.00 98.38 123 LEU A N 1
ATOM 977 C CA . LEU A 1 123 ? -6.783 2.574 16.990 1.00 98.38 123 LEU A CA 1
ATOM 978 C C . LEU A 1 123 ? -5.911 1.372 17.393 1.00 98.38 123 LEU A C 1
ATOM 980 O O . LEU A 1 123 ? -6.253 0.666 18.337 1.00 98.38 123 LEU A O 1
ATOM 984 N N . LYS A 1 124 ? -4.810 1.147 16.667 1.00 98.19 124 LYS A N 1
ATOM 985 C CA . LYS A 1 124 ? -3.802 0.090 16.856 1.00 98.19 124 LYS A CA 1
ATOM 986 C C . LYS A 1 124 ? -2.448 0.572 16.299 1.00 98.19 124 LYS A C 1
ATOM 988 O O . LYS A 1 124 ? -2.434 1.522 15.509 1.00 98.19 124 LYS A O 1
ATOM 993 N N . THR A 1 125 ? -1.334 -0.078 16.643 1.00 98.38 125 THR A N 1
ATOM 994 C CA . THR A 1 125 ? -0.008 0.156 16.027 1.00 98.38 125 THR A CA 1
ATOM 995 C C . THR A 1 125 ? 0.418 -1.016 15.146 1.00 98.38 125 THR A C 1
ATOM 997 O O . THR A 1 125 ? 0.044 -2.161 15.396 1.00 98.38 125 THR A O 1
ATOM 1000 N N . ILE A 1 126 ? 1.249 -0.762 14.128 1.00 98.25 126 ILE A N 1
ATOM 1001 C CA . ILE A 1 126 ? 1.832 -1.837 13.308 1.00 98.25 126 ILE A CA 1
ATOM 1002 C C . ILE A 1 126 ? 2.716 -2.740 14.167 1.00 98.25 126 ILE A C 1
ATOM 1004 O O . ILE A 1 126 ? 2.603 -3.962 14.110 1.00 98.25 126 ILE A O 1
ATOM 1008 N N . SER A 1 127 ? 3.574 -2.147 14.999 1.00 96.62 127 SER A N 1
ATOM 1009 C CA . SER A 1 127 ? 4.521 -2.886 15.842 1.00 96.62 127 SER A CA 1
ATOM 1010 C C . SER A 1 127 ? 3.870 -3.886 16.803 1.00 96.62 127 SER A C 1
ATOM 1012 O O . SER A 1 127 ? 4.455 -4.949 17.051 1.00 96.62 127 SER A O 1
ATOM 1014 N N . SER A 1 128 ? 2.690 -3.567 17.341 1.00 97.44 128 SER A N 1
ATOM 1015 C CA . SER A 1 128 ? 2.063 -4.343 18.418 1.00 97.44 128 SER A CA 1
ATOM 1016 C C . SER A 1 128 ? 0.946 -5.249 17.920 1.00 97.44 128 SER A C 1
ATOM 1018 O O . SER A 1 128 ? 0.864 -6.394 18.358 1.00 97.44 128 SER A O 1
ATOM 1020 N N . ASP A 1 129 ? 0.115 -4.759 17.000 1.00 98.25 129 ASP A N 1
ATOM 1021 C CA . ASP A 1 129 ? -1.182 -5.375 16.714 1.00 98.25 129 ASP A CA 1
ATOM 1022 C C . ASP A 1 129 ? -1.240 -6.121 15.373 1.00 98.25 129 ASP A C 1
ATOM 1024 O O . ASP A 1 129 ? -2.194 -6.859 15.135 1.00 98.25 129 ASP A O 1
ATOM 1028 N N . TYR A 1 130 ? -0.227 -5.960 14.513 1.00 98.12 130 TYR A N 1
ATOM 1029 C CA . TYR A 1 130 ? -0.186 -6.553 13.171 1.00 98.12 130 TYR A CA 1
ATOM 1030 C C . TYR A 1 130 ? 1.087 -7.389 12.942 1.00 98.12 130 TYR A C 1
ATOM 1032 O O . TYR A 1 130 ? 2.035 -6.929 12.293 1.00 98.12 130 TYR A O 1
ATOM 1040 N N . PRO A 1 131 ? 1.177 -8.601 13.526 1.00 96.69 131 PRO A N 1
ATOM 1041 C CA . PRO A 1 131 ? 2.375 -9.434 13.456 1.00 96.69 131 PRO A CA 1
ATOM 1042 C C . PRO A 1 131 ? 2.782 -9.859 12.036 1.00 96.69 131 PRO A C 1
ATOM 1044 O O . PRO A 1 131 ? 3.986 -9.951 11.775 1.00 96.69 131 PRO A O 1
ATOM 1047 N N . ASN A 1 132 ? 1.837 -10.080 11.120 1.00 97.12 132 ASN A N 1
ATOM 1048 C CA . ASN A 1 132 ? 2.146 -10.448 9.736 1.00 97.12 132 ASN A CA 1
ATOM 1049 C C . ASN A 1 132 ? 2.559 -9.222 8.908 1.00 97.12 132 ASN A C 1
ATOM 1051 O O . ASN A 1 132 ? 3.463 -9.307 8.082 1.00 97.12 132 ASN A O 1
ATOM 1055 N N . VAL A 1 133 ? 1.964 -8.051 9.160 1.00 95.81 133 VAL A N 1
ATOM 1056 C CA . VAL A 1 133 ? 2.374 -6.804 8.487 1.00 95.81 133 VAL A CA 1
ATOM 1057 C C . VAL A 1 133 ? 3.740 -6.311 8.972 1.00 95.81 133 VAL A C 1
ATOM 1059 O O . VAL A 1 133 ? 4.547 -5.879 8.154 1.00 95.81 133 VAL A O 1
ATOM 1062 N N . ARG A 1 134 ? 4.033 -6.369 10.280 1.00 90.50 134 ARG A N 1
ATOM 1063 C CA . ARG A 1 134 ? 5.297 -5.843 10.842 1.00 90.50 134 ARG A CA 1
ATOM 1064 C C . ARG A 1 134 ? 6.537 -6.654 10.462 1.00 90.50 134 ARG A C 1
ATOM 1066 O O . ARG A 1 134 ? 7.647 -6.184 10.681 1.00 90.50 134 ARG A O 1
ATOM 1073 N N . THR A 1 135 ? 6.352 -7.903 10.035 1.00 74.25 135 THR A N 1
ATOM 1074 C CA . THR A 1 135 ? 7.444 -8.819 9.675 1.00 74.25 135 THR A CA 1
ATOM 1075 C C . THR A 1 135 ? 7.841 -8.714 8.202 1.00 74.25 135 THR A C 1
ATOM 1077 O O . THR A 1 135 ? 8.772 -9.405 7.786 1.00 74.25 135 THR A O 1
ATOM 1080 N N . LYS A 1 136 ? 7.184 -7.826 7.442 1.00 60.47 136 LYS A N 1
ATOM 1081 C CA . LYS A 1 136 ? 7.656 -7.366 6.132 1.00 60.47 136 LYS A CA 1
ATOM 1082 C C . LYS A 1 136 ? 8.807 -6.372 6.226 1.00 60.47 136 LYS A C 1
ATOM 1084 O O . LYS A 1 136 ? 8.791 -5.512 7.134 1.00 60.47 136 LYS A O 1
#

Foldseek 3Di:
DPPDDPDDDPVVVVVCVQPVCLVPDPDNPDHQCDPVQVVVLVVLQVCCVVQQVCLLVQLQVDPDPVSNVVSLVSNVVVLVVVLVCLVVHLDNTPPDHHVSLVSNCVRLVCCVVDSVPNSVSPPDHCVPPRPSSVVD